Protein AF-A0A5C3NPD5-F1 (afdb_monomer_lite)

Structure (mmCIF, N/CA/C/O backbone):
data_AF-A0A5C3NPD5-F1
#
_entry.id   AF-A0A5C3NPD5-F1
#
loop_
_atom_site.group_PDB
_atom_site.id
_atom_site.type_symbol
_atom_site.label_atom_id
_atom_site.label_alt_id
_atom_site.label_comp_id
_atom_site.label_asym_id
_atom_site.label_entity_id
_atom_site.label_seq_id
_atom_site.pdbx_PDB_ins_code
_atom_site.Cartn_x
_atom_site.Cartn_y
_atom_site.Cartn_z
_atom_site.occupancy
_atom_site.B_iso_or_equiv
_atom_site.auth_seq_id
_atom_site.auth_comp_id
_atom_site.auth_asym_id
_atom_site.auth_atom_id
_atom_site.pdbx_PDB_model_num
ATOM 1 N N . MET A 1 1 ? -6.050 31.267 4.740 1.00 34.41 1 MET A N 1
ATOM 2 C CA . MET A 1 1 ? -6.348 30.287 3.675 1.00 34.41 1 MET A CA 1
ATOM 3 C C . MET A 1 1 ? -5.887 28.917 4.160 1.00 34.41 1 MET A C 1
ATOM 5 O O . MET A 1 1 ? -4.688 28.713 4.229 1.00 34.41 1 MET A O 1
ATOM 9 N N . ALA A 1 2 ? -6.798 28.040 4.598 1.00 34.88 2 ALA A N 1
ATOM 10 C CA . ALA A 1 2 ? -6.466 26.728 5.191 1.00 34.88 2 ALA A CA 1
ATOM 11 C C . ALA A 1 2 ? -7.322 25.565 4.629 1.00 34.88 2 ALA A C 1
ATOM 13 O O . ALA A 1 2 ? -7.310 24.467 5.173 1.00 34.88 2 ALA A O 1
ATOM 14 N N . ASN A 1 3 ? -8.055 25.793 3.531 1.00 35.91 3 ASN A N 1
ATOM 15 C CA . ASN A 1 3 ? -9.106 24.882 3.050 1.00 35.91 3 ASN A CA 1
ATOM 16 C C . ASN A 1 3 ? -8.703 23.951 1.888 1.00 35.91 3 ASN A C 1
ATOM 18 O O . ASN A 1 3 ? -9.557 23.212 1.414 1.00 35.91 3 ASN A O 1
ATOM 22 N N . SER A 1 4 ? -7.452 23.944 1.410 1.00 50.97 4 SER A N 1
ATOM 23 C CA . SER A 1 4 ? -7.061 23.078 0.277 1.00 50.97 4 SER A CA 1
ATOM 24 C C . SER A 1 4 ? -6.584 21.680 0.692 1.00 50.97 4 SER A C 1
ATOM 26 O O . SER A 1 4 ? -6.880 20.706 0.009 1.00 50.97 4 SER A O 1
ATOM 28 N N . ALA A 1 5 ? -5.890 21.550 1.827 1.00 47.16 5 ALA A N 1
ATOM 29 C CA . ALA A 1 5 ? -5.300 20.274 2.249 1.00 47.16 5 ALA A CA 1
ATOM 30 C C . ALA A 1 5 ? -6.330 19.273 2.803 1.00 47.16 5 ALA A C 1
ATOM 32 O O . ALA A 1 5 ? -6.174 18.068 2.626 1.00 47.16 5 ALA A O 1
ATOM 33 N N . VAL A 1 6 ? -7.400 19.764 3.442 1.00 49.94 6 VAL A N 1
ATOM 34 C CA . VAL A 1 6 ? -8.473 18.910 3.983 1.00 49.94 6 VAL A CA 1
ATOM 35 C C . VAL A 1 6 ? -9.233 18.218 2.848 1.00 49.94 6 VAL A C 1
ATOM 37 O O . VAL A 1 6 ? -9.439 17.012 2.907 1.00 49.94 6 VAL A O 1
ATOM 40 N N . GLY A 1 7 ? -9.551 18.949 1.772 1.00 58.53 7 GLY A N 1
ATOM 41 C CA . GLY A 1 7 ? -10.244 18.384 0.610 1.00 58.53 7 GLY A CA 1
ATOM 42 C C . GLY A 1 7 ? -9.417 17.338 -0.142 1.00 58.53 7 GLY A C 1
ATOM 43 O O . GLY A 1 7 ? -9.948 16.301 -0.516 1.00 58.53 7 GLY A O 1
ATOM 44 N N . LEU A 1 8 ? -8.111 17.569 -0.317 1.00 59.88 8 LEU A N 1
ATOM 45 C CA . LEU A 1 8 ? -7.217 16.609 -0.980 1.00 59.88 8 LEU A CA 1
ATOM 46 C C . LEU A 1 8 ? -6.995 15.338 -0.150 1.00 59.88 8 LEU A C 1
ATOM 48 O O . LEU A 1 8 ? -6.924 14.251 -0.716 1.00 59.88 8 LEU A O 1
ATOM 52 N N . ARG A 1 9 ? -6.926 15.457 1.182 1.00 62.97 9 ARG A N 1
ATOM 53 C CA . ARG A 1 9 ? -6.838 14.306 2.090 1.00 62.97 9 ARG A CA 1
ATOM 54 C C . ARG A 1 9 ? -8.077 13.422 1.985 1.00 62.97 9 ARG A C 1
ATOM 56 O O . ARG A 1 9 ? -7.945 12.214 1.822 1.00 62.97 9 ARG A O 1
ATOM 63 N N . ASP A 1 10 ? -9.258 14.022 2.103 1.00 64.88 10 ASP A N 1
ATOM 64 C CA . ASP A 1 10 ? -10.514 13.271 2.103 1.00 64.88 10 ASP A CA 1
ATOM 65 C C . ASP A 1 10 ? -10.747 12.624 0.727 1.00 64.88 10 ASP A C 1
ATOM 67 O O . ASP A 1 10 ? -11.123 11.457 0.658 1.00 64.88 10 ASP A O 1
ATOM 71 N N . LEU A 1 11 ? -10.386 13.323 -0.359 1.00 68.19 11 LEU A N 1
ATOM 72 C CA . LEU A 1 11 ? -10.385 12.774 -1.716 1.00 68.19 11 LEU A CA 1
ATOM 73 C C . LEU A 1 11 ? -9.409 11.597 -1.870 1.00 68.19 11 LEU A C 1
ATOM 75 O O . LEU A 1 11 ? -9.762 10.601 -2.491 1.00 68.19 11 LEU A O 1
ATOM 79 N N . PHE A 1 12 ? -8.192 11.689 -1.322 1.00 67.44 12 PHE A N 1
ATOM 80 C CA . PHE A 1 12 ? -7.220 10.593 -1.375 1.00 67.44 12 PHE A CA 1
ATOM 81 C C . PHE A 1 12 ? -7.757 9.346 -0.668 1.00 67.44 12 PHE A C 1
ATOM 83 O O . PHE A 1 12 ? -7.727 8.261 -1.238 1.00 67.44 12 PHE A O 1
ATOM 90 N N . ILE A 1 13 ? -8.308 9.500 0.538 1.00 66.38 13 ILE A N 1
ATOM 91 C CA . ILE A 1 13 ? -8.888 8.375 1.279 1.00 66.38 13 ILE A CA 1
ATOM 92 C C . ILE A 1 13 ? -10.069 7.778 0.499 1.00 66.38 13 ILE A C 1
ATOM 94 O O . ILE A 1 13 ? -10.096 6.575 0.278 1.00 66.38 13 ILE A O 1
ATOM 98 N N . GLU A 1 14 ? -11.001 8.600 0.010 1.00 68.31 14 GLU A N 1
ATOM 99 C CA . GLU A 1 14 ? -12.184 8.118 -0.719 1.00 68.31 14 GLU A CA 1
ATOM 100 C C . GLU A 1 14 ? -11.834 7.439 -2.053 1.00 68.31 14 GLU A C 1
ATOM 102 O O . GLU A 1 14 ? -12.428 6.422 -2.415 1.00 68.31 14 GLU A O 1
ATOM 107 N N . LYS A 1 15 ? -10.902 8.016 -2.822 1.00 68.25 15 LYS A N 1
ATOM 108 C CA . LYS A 1 15 ? -10.601 7.565 -4.188 1.00 68.25 15 LYS A CA 1
ATOM 109 C C . LYS A 1 15 ? -9.529 6.484 -4.250 1.00 68.25 15 LYS A C 1
ATOM 111 O O . LYS A 1 15 ? -9.594 5.660 -5.156 1.00 68.25 15 LYS A O 1
ATOM 116 N N . VAL A 1 16 ? -8.553 6.506 -3.343 1.00 68.12 16 VAL A N 1
ATOM 117 C CA . VAL A 1 16 ? -7.384 5.611 -3.384 1.00 68.12 16 VAL A CA 1
ATOM 118 C C . VAL A 1 16 ? -7.525 4.478 -2.373 1.00 68.12 16 VAL A C 1
ATOM 120 O O . VAL A 1 16 ? -7.321 3.321 -2.723 1.00 68.12 16 VAL A O 1
ATOM 123 N N . LEU A 1 17 ? -7.937 4.779 -1.140 1.00 71.31 17 LEU A N 1
ATOM 124 C CA . LEU A 1 17 ? -8.137 3.779 -0.086 1.00 71.31 17 LEU A CA 1
ATOM 125 C C . LEU A 1 17 ? -9.599 3.331 -0.053 1.00 71.31 17 LEU A C 1
ATOM 127 O O . LEU A 1 17 ? -10.290 3.488 0.953 1.00 71.31 17 LEU A O 1
ATOM 131 N N . LYS A 1 18 ? -10.089 2.808 -1.182 1.00 66.81 18 LYS A N 1
ATOM 132 C CA . LYS A 1 18 ? -11.490 2.405 -1.320 1.00 66.81 18 LYS A CA 1
ATOM 133 C C . LYS A 1 18 ? -11.800 1.275 -0.334 1.00 66.81 18 LYS A C 1
ATOM 135 O O . LYS A 1 18 ? -11.412 0.130 -0.545 1.00 66.81 18 LYS A O 1
ATOM 140 N N . ILE A 1 19 ? -12.479 1.623 0.754 1.00 69.69 19 ILE A N 1
ATOM 141 C CA . ILE A 1 19 ? -12.867 0.680 1.802 1.00 69.69 19 ILE A CA 1
ATOM 142 C C . ILE A 1 19 ? -13.916 -0.277 1.208 1.00 69.69 19 ILE A C 1
ATOM 144 O O . ILE A 1 19 ? -14.903 0.209 0.645 1.00 69.69 19 ILE A O 1
ATOM 148 N N . PRO A 1 20 ? -13.722 -1.605 1.299 1.00 74.44 20 PRO A N 1
ATOM 149 C CA . PRO A 1 20 ? -14.744 -2.571 0.911 1.00 74.44 20 PRO A CA 1
ATOM 150 C C . PRO A 1 20 ? -16.065 -2.346 1.666 1.00 74.44 20 PRO A C 1
ATOM 152 O O . PRO A 1 20 ? -16.062 -1.968 2.837 1.00 74.44 20 PRO A O 1
ATOM 155 N N . GLU A 1 21 ? -17.203 -2.565 1.001 1.00 78.62 21 GLU A N 1
ATOM 156 C CA . GLU A 1 21 ? -18.536 -2.318 1.585 1.00 78.62 21 GLU A CA 1
ATOM 157 C C . GLU A 1 21 ? -18.856 -3.235 2.777 1.00 78.62 21 GLU A C 1
ATOM 159 O O . GLU A 1 21 ? -19.702 -2.903 3.605 1.00 78.62 21 GLU A O 1
ATOM 164 N N . ASP A 1 22 ? -18.179 -4.377 2.874 1.00 78.25 22 ASP A N 1
ATOM 165 C CA . ASP A 1 22 ? -18.310 -5.368 3.940 1.00 78.25 22 ASP A CA 1
ATOM 166 C C . ASP A 1 22 ? -17.454 -5.055 5.180 1.00 78.25 22 ASP A C 1
ATOM 168 O O . ASP A 1 22 ? -17.524 -5.778 6.179 1.00 78.25 22 ASP A O 1
ATOM 172 N N . VAL A 1 23 ? -16.682 -3.961 5.169 1.00 78.38 23 VAL A N 1
ATOM 173 C CA . VAL A 1 23 ? -16.011 -3.474 6.378 1.00 78.38 23 VAL A CA 1
ATOM 174 C C . VAL A 1 23 ? -17.047 -2.940 7.364 1.00 78.38 23 VAL A C 1
ATOM 176 O O . VAL A 1 23 ? -17.760 -1.972 7.104 1.00 78.38 23 VAL A O 1
ATOM 179 N N . ASP A 1 24 ? -17.070 -3.535 8.555 1.00 82.75 24 ASP A N 1
ATOM 180 C CA . ASP A 1 24 ? -17.865 -3.063 9.685 1.00 82.75 24 ASP A CA 1
ATOM 181 C C . ASP A 1 24 ? -17.331 -1.711 10.194 1.00 82.75 24 ASP A C 1
ATOM 183 O O . ASP A 1 24 ? -16.412 -1.646 11.014 1.00 82.75 24 ASP A O 1
ATOM 187 N N . LEU A 1 25 ? -17.910 -0.616 9.696 1.00 81.62 25 LEU A N 1
ATOM 188 C CA . LEU A 1 25 ? -17.546 0.747 10.089 1.00 81.62 25 LEU A CA 1
ATOM 189 C C . LEU A 1 25 ? -18.001 1.119 11.509 1.00 81.62 25 LEU A C 1
ATOM 191 O O . LEU A 1 25 ? -17.520 2.117 12.047 1.00 81.62 25 LEU A O 1
ATOM 195 N N . GLU A 1 26 ? -18.893 0.347 12.140 1.00 83.38 26 GLU A N 1
ATOM 196 C CA . GLU A 1 26 ? -19.193 0.532 13.565 1.00 83.38 26 GLU A CA 1
ATOM 197 C C . GLU A 1 26 ? -18.025 0.028 14.415 1.00 83.38 26 GLU A C 1
ATOM 199 O O . GLU A 1 26 ? -17.611 0.685 15.376 1.00 83.38 26 GLU A O 1
ATOM 204 N N . ARG A 1 27 ? -17.441 -1.107 14.019 1.00 85.31 27 ARG A N 1
ATOM 205 C CA . ARG A 1 27 ? -16.234 -1.665 14.636 1.00 85.31 27 ARG A CA 1
ATOM 206 C C . ARG A 1 27 ? -14.961 -0.914 14.245 1.00 85.31 27 ARG A C 1
ATOM 208 O O . ARG A 1 27 ? -14.052 -0.796 15.069 1.00 85.31 27 ARG A O 1
ATOM 215 N N . TYR A 1 28 ? -14.891 -0.403 13.019 1.00 83.56 28 TYR A N 1
ATOM 216 C CA . TYR A 1 28 ? -13.744 0.312 12.461 1.00 83.56 28 TYR A CA 1
ATOM 217 C C . TYR A 1 28 ? -14.166 1.698 11.951 1.00 83.56 28 TYR A C 1
ATOM 219 O O . TYR A 1 28 ? -14.304 1.907 10.745 1.00 83.56 28 TYR A O 1
ATOM 227 N N . PRO A 1 29 ? -14.381 2.669 12.853 1.00 81.94 29 PRO A N 1
ATOM 228 C CA . PRO A 1 29 ? -14.860 3.981 12.455 1.00 81.94 29 PRO A CA 1
ATOM 229 C C . PRO A 1 29 ? -13.806 4.746 11.639 1.00 81.94 29 PRO A C 1
ATOM 231 O O . PRO A 1 29 ? -12.610 4.660 11.943 1.00 81.94 29 PRO A O 1
ATOM 234 N N . PRO A 1 30 ? -14.228 5.567 10.659 1.00 81.06 30 PRO A N 1
ATOM 235 C CA . PRO A 1 30 ? -13.330 6.456 9.934 1.00 81.06 30 PRO A CA 1
ATOM 236 C C . PRO A 1 30 ? -12.522 7.363 10.874 1.00 81.06 30 PRO A C 1
ATOM 238 O O . PRO A 1 30 ? -13.056 7.871 11.872 1.00 81.06 30 PRO A O 1
ATOM 241 N N . PRO A 1 31 ? -11.240 7.618 10.571 1.00 81.25 31 PRO A N 1
ATOM 242 C CA . PRO A 1 31 ? -10.366 8.321 11.489 1.00 81.25 31 PRO A CA 1
ATOM 243 C C . PRO A 1 31 ? -10.695 9.815 11.557 1.00 81.25 31 PRO A C 1
ATOM 245 O O . PRO A 1 31 ? -10.921 10.488 10.551 1.00 81.25 31 PRO A O 1
ATOM 248 N N . ARG A 1 32 ? -10.635 10.383 12.767 1.00 81.06 32 ARG A N 1
ATOM 249 C CA . ARG A 1 32 ? -10.690 11.838 12.978 1.00 81.06 32 ARG A CA 1
ATOM 250 C C . ARG A 1 32 ? -9.280 12.409 13.049 1.00 81.06 32 ARG A C 1
ATOM 252 O O . ARG A 1 32 ? -8.661 12.471 14.109 1.00 81.06 32 ARG A O 1
ATOM 259 N N . ILE A 1 33 ? -8.770 12.839 11.904 1.00 76.06 33 ILE A N 1
ATOM 260 C CA . ILE A 1 33 ? -7.385 13.295 11.762 1.00 76.06 33 ILE A CA 1
ATOM 261 C C . ILE A 1 33 ? -7.290 14.793 12.080 1.00 76.06 33 ILE A C 1
ATOM 263 O O . ILE A 1 33 ? -7.663 15.639 11.266 1.00 76.06 33 ILE A O 1
ATOM 267 N N . ALA A 1 34 ? -6.773 15.118 13.268 1.00 80.38 34 ALA A N 1
ATOM 268 C CA . ALA A 1 34 ? -6.600 16.500 13.733 1.00 80.38 34 ALA A CA 1
ATOM 269 C C . ALA A 1 34 ? -5.276 17.152 13.287 1.00 80.38 34 ALA A C 1
ATOM 271 O O . ALA A 1 34 ? -5.164 18.375 13.263 1.00 80.38 34 ALA A O 1
ATOM 272 N N . LYS A 1 35 ? -4.259 16.347 12.958 1.00 82.94 35 LYS A N 1
ATOM 273 C CA . LYS A 1 35 ? -2.930 16.797 12.513 1.00 82.94 35 LYS A CA 1
ATOM 274 C C . LYS A 1 35 ? -2.585 16.112 11.201 1.00 82.94 35 LYS A C 1
ATOM 276 O O . LYS A 1 35 ? -2.953 14.956 11.031 1.00 82.94 35 LYS A O 1
ATOM 281 N N . ASN A 1 36 ? -1.871 16.802 10.311 1.00 84.00 36 ASN A N 1
ATOM 282 C CA . ASN A 1 36 ? -1.408 16.213 9.055 1.00 84.00 36 ASN A CA 1
ATOM 283 C C . ASN A 1 36 ? -0.559 14.956 9.355 1.00 84.00 36 ASN A C 1
ATOM 285 O O . ASN A 1 36 ? 0.488 15.092 9.992 1.00 84.00 36 ASN A O 1
ATOM 289 N N . PRO A 1 37 ? -0.990 13.750 8.946 1.00 85.69 37 PRO A N 1
ATOM 290 C CA . PRO A 1 37 ? -0.260 12.526 9.246 1.00 85.69 37 PRO A CA 1
ATOM 291 C C . PRO A 1 37 ? 0.951 12.342 8.318 1.00 85.69 37 PRO A C 1
ATOM 293 O O . PRO A 1 37 ? 1.859 11.589 8.645 1.00 85.69 37 PRO A O 1
ATOM 296 N N . PHE A 1 38 ? 1.010 13.088 7.210 1.00 88.38 38 PHE A N 1
ATOM 297 C CA . PHE A 1 38 ? 2.029 12.973 6.167 1.00 88.38 38 PHE A CA 1
ATOM 298 C C . PHE A 1 38 ? 3.173 13.991 6.301 1.00 88.38 38 PHE A C 1
ATOM 300 O O . PHE A 1 38 ? 3.904 14.217 5.344 1.00 88.38 38 PHE A O 1
ATOM 307 N N . LEU A 1 39 ? 3.361 14.619 7.470 1.00 87.44 39 LEU A N 1
ATOM 308 C CA . LEU A 1 39 ? 4.390 15.660 7.666 1.00 87.44 39 LEU A CA 1
ATOM 309 C C . LEU A 1 39 ? 5.801 15.204 7.263 1.00 87.44 39 LEU A C 1
ATOM 311 O O . LEU A 1 39 ? 6.574 15.985 6.718 1.00 87.44 39 LEU A O 1
ATOM 315 N N . LYS A 1 40 ? 6.147 13.936 7.503 1.00 86.06 40 LYS A N 1
ATOM 316 C CA . LYS A 1 40 ? 7.464 13.396 7.134 1.00 86.06 40 LYS A CA 1
ATOM 317 C C . LYS A 1 40 ? 7.627 13.177 5.628 1.00 86.06 40 LYS A C 1
ATOM 319 O O . LYS A 1 40 ? 8.753 13.128 5.151 1.00 86.06 40 LYS A O 1
ATOM 324 N N . LEU A 1 41 ? 6.525 13.109 4.883 1.00 87.69 41 LEU A N 1
ATOM 325 C CA . LEU A 1 41 ? 6.520 12.967 3.428 1.00 87.69 41 LEU A CA 1
ATOM 326 C C . LEU A 1 41 ? 6.495 14.311 2.695 1.00 87.69 41 LEU A C 1
ATOM 328 O O . LEU A 1 41 ? 6.595 14.329 1.473 1.00 87.69 41 LEU A O 1
ATOM 332 N N . GLU A 1 42 ? 6.436 15.450 3.398 1.00 86.38 42 GLU A N 1
ATOM 333 C CA . GLU A 1 42 ? 6.534 16.773 2.755 1.00 86.38 42 GLU A CA 1
ATOM 334 C C . GLU A 1 42 ? 7.841 16.945 1.962 1.00 86.38 42 GLU A C 1
ATOM 336 O O . GLU A 1 42 ? 7.891 17.715 1.005 1.00 86.38 42 GLU A O 1
ATOM 341 N N . LYS A 1 43 ? 8.888 16.196 2.333 1.00 83.19 43 LYS A N 1
ATOM 342 C CA . LYS A 1 43 ? 10.173 16.128 1.625 1.00 83.19 43 LYS A CA 1
ATOM 343 C C . LYS A 1 43 ? 10.421 14.761 0.984 1.00 83.19 43 LYS A C 1
ATOM 345 O O . LYS A 1 43 ? 11.564 14.336 0.878 1.00 83.19 43 LYS A O 1
ATOM 350 N N . ALA A 1 44 ? 9.370 14.071 0.536 1.00 83.88 44 ALA A N 1
ATOM 351 C CA . ALA A 1 44 ? 9.496 12.750 -0.090 1.00 83.88 44 ALA A CA 1
ATOM 352 C C . ALA A 1 44 ? 10.459 12.726 -1.293 1.00 83.88 44 ALA A C 1
ATOM 354 O O . ALA A 1 44 ? 11.040 11.689 -1.582 1.00 83.88 44 ALA A O 1
ATOM 355 N N . GLY A 1 45 ? 10.706 13.866 -1.952 1.00 82.19 45 GLY A N 1
ATOM 356 C CA . GLY A 1 45 ? 11.730 13.974 -2.999 1.00 82.19 45 GLY A CA 1
ATOM 357 C C . GLY A 1 45 ? 13.156 13.628 -2.540 1.00 82.19 45 GLY A C 1
ATOM 358 O O . GLY A 1 45 ? 13.972 13.232 -3.372 1.00 82.19 45 GLY A O 1
ATOM 359 N N . ASP A 1 46 ? 13.436 13.726 -1.238 1.00 86.25 46 ASP A N 1
ATOM 360 C CA . ASP A 1 46 ? 14.732 13.404 -0.635 1.00 86.25 46 ASP A CA 1
ATOM 361 C C . ASP A 1 46 ? 14.786 11.962 -0.069 1.00 86.25 46 ASP A C 1
ATOM 363 O O . ASP A 1 46 ? 15.874 11.459 0.204 1.00 86.25 46 ASP A O 1
ATOM 367 N N . LEU A 1 47 ? 13.639 11.278 0.075 1.00 87.44 47 LEU A N 1
ATOM 368 C CA . LEU A 1 47 ? 13.481 9.966 0.735 1.00 87.44 47 LEU A CA 1
ATOM 369 C C . LEU A 1 47 ? 13.448 8.812 -0.261 1.00 87.44 47 LEU A C 1
ATOM 371 O O . LEU A 1 47 ? 12.836 8.940 -1.314 1.00 87.44 47 LEU A O 1
ATOM 375 N N . SER A 1 48 ? 14.128 7.690 0.004 1.00 88.06 48 SER A N 1
ATOM 376 C CA . SER A 1 48 ? 14.140 6.480 -0.857 1.00 88.06 48 SER A CA 1
ATOM 377 C C . SER A 1 48 ? 12.746 5.887 -1.026 1.00 88.06 48 SER A C 1
ATOM 379 O O . SER A 1 48 ? 11.864 6.166 -0.225 1.00 88.06 48 SER A O 1
ATOM 381 N N . GLU A 1 49 ? 12.526 5.095 -2.080 1.00 86.69 49 GLU A N 1
ATOM 382 C CA . GLU A 1 49 ? 11.237 4.406 -2.271 1.00 86.69 49 GLU A CA 1
ATOM 3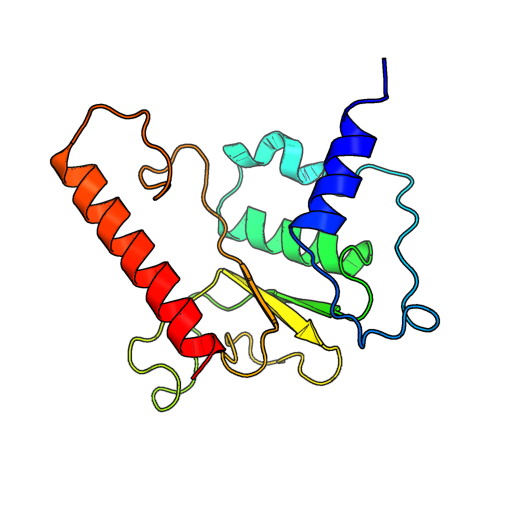83 C C . GLU A 1 49 ? 10.912 3.528 -1.049 1.00 86.69 49 GLU A C 1
ATOM 385 O O . GLU A 1 49 ? 9.790 3.580 -0.553 1.00 86.69 49 GLU A O 1
ATOM 390 N N . GLY A 1 50 ? 11.924 2.876 -0.459 1.00 90.25 50 GLY A N 1
ATOM 391 C CA . GLY A 1 50 ? 11.812 2.176 0.826 1.00 90.25 50 GLY A CA 1
ATOM 392 C C . GL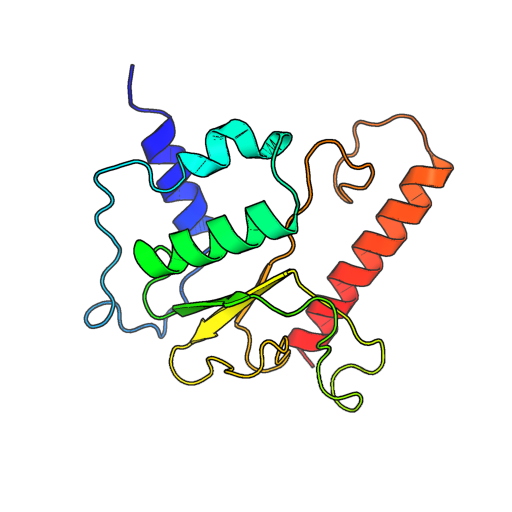Y A 1 50 ? 11.455 3.085 2.010 1.00 90.25 50 GLY A C 1
ATOM 393 O O . GLY A 1 50 ? 10.538 2.785 2.764 1.00 90.25 50 GLY A O 1
ATOM 394 N N . GLU A 1 51 ? 12.108 4.241 2.171 1.00 92.00 51 GLU A N 1
ATOM 395 C CA . GLU A 1 51 ? 11.742 5.190 3.241 1.00 92.00 51 GLU A CA 1
ATOM 396 C C . GLU A 1 51 ? 10.318 5.741 3.063 1.00 92.00 51 GLU A C 1
ATOM 398 O O . GLU A 1 51 ? 9.605 5.960 4.045 1.00 92.00 51 GLU A O 1
ATOM 403 N N . ILE A 1 52 ? 9.886 5.963 1.817 1.00 91.56 52 ILE A N 1
ATOM 404 C CA . ILE A 1 52 ? 8.522 6.393 1.497 1.00 91.56 52 ILE A CA 1
ATOM 405 C C . ILE A 1 52 ? 7.530 5.277 1.838 1.00 91.56 52 ILE A C 1
ATOM 407 O O . ILE A 1 52 ? 6.515 5.560 2.480 1.00 91.56 52 ILE A O 1
ATOM 411 N N . SER A 1 53 ? 7.809 4.032 1.445 1.00 92.94 53 SER A N 1
ATOM 412 C CA . SER A 1 53 ? 6.917 2.895 1.678 1.00 92.94 53 SER A CA 1
ATOM 413 C C . SER A 1 53 ? 6.763 2.584 3.166 1.00 92.94 53 SER A C 1
ATOM 415 O O . SER A 1 53 ? 5.639 2.397 3.644 1.00 92.94 53 SER A O 1
ATOM 417 N N . GLU A 1 54 ? 7.858 2.624 3.931 1.00 94.81 54 GLU A N 1
ATOM 418 C CA . GLU A 1 54 ? 7.861 2.475 5.390 1.00 94.81 54 GLU A CA 1
ATOM 419 C C . GLU A 1 54 ? 7.018 3.556 6.073 1.00 94.81 54 GLU A C 1
ATOM 421 O O . GLU A 1 54 ? 6.176 3.276 6.935 1.00 94.81 54 GLU A O 1
ATOM 426 N N . GLU A 1 55 ? 7.230 4.812 5.681 1.00 94.62 55 GLU A N 1
ATOM 427 C CA . GLU A 1 55 ? 6.524 5.960 6.230 1.00 94.62 55 GLU A CA 1
ATOM 428 C C . GLU A 1 55 ? 5.025 5.903 5.914 1.00 94.62 55 GLU A C 1
ATOM 430 O O . GLU A 1 55 ? 4.208 6.057 6.826 1.00 94.62 55 GLU A O 1
ATOM 435 N N . MET A 1 56 ? 4.660 5.628 4.660 1.00 92.44 56 MET A N 1
ATOM 436 C CA . MET A 1 56 ? 3.270 5.500 4.222 1.00 92.44 56 MET A CA 1
ATOM 437 C C . MET A 1 56 ? 2.558 4.340 4.914 1.00 92.44 56 MET A C 1
ATOM 439 O O . MET A 1 56 ? 1.478 4.543 5.470 1.00 92.44 56 MET A O 1
ATOM 443 N N . THR A 1 57 ? 3.181 3.160 4.976 1.00 94.56 57 THR A N 1
ATOM 444 C CA . THR A 1 57 ? 2.624 1.988 5.673 1.00 94.56 57 THR A CA 1
ATOM 445 C C . THR A 1 57 ? 2.361 2.308 7.142 1.00 94.56 57 THR A C 1
ATOM 447 O O . THR A 1 57 ? 1.274 2.056 7.672 1.00 94.56 57 THR A O 1
ATOM 450 N N . ARG A 1 58 ? 3.333 2.941 7.811 1.00 95.19 58 ARG A N 1
ATOM 451 C CA . ARG A 1 58 ? 3.175 3.347 9.207 1.00 95.19 58 ARG A CA 1
ATOM 452 C C . ARG A 1 58 ? 2.050 4.362 9.376 1.00 95.19 58 ARG A C 1
ATOM 454 O O . ARG A 1 58 ? 1.291 4.253 10.333 1.00 95.19 58 ARG A O 1
ATOM 461 N N . VAL A 1 59 ? 1.949 5.351 8.492 1.00 92.62 59 VAL A N 1
ATOM 462 C CA . VAL A 1 59 ? 0.908 6.383 8.550 1.00 92.62 59 VAL A CA 1
ATOM 463 C C . VAL A 1 59 ? -0.483 5.783 8.343 1.00 92.62 59 VAL A C 1
ATOM 465 O O . VAL A 1 59 ? -1.377 6.098 9.130 1.00 92.62 59 VAL A O 1
ATOM 468 N N . ILE A 1 60 ? -0.657 4.886 7.366 1.00 91.94 60 ILE A N 1
ATOM 469 C CA . ILE A 1 60 ? -1.931 4.194 7.126 1.00 91.94 60 ILE A CA 1
ATOM 470 C C . ILE A 1 60 ? -2.398 3.486 8.400 1.00 91.94 60 ILE A C 1
ATOM 472 O O . ILE A 1 60 ? -3.523 3.713 8.846 1.00 91.94 60 ILE A O 1
ATOM 476 N N . ASN A 1 61 ? -1.515 2.709 9.028 1.00 92.94 61 ASN A N 1
ATOM 477 C CA . ASN A 1 61 ? -1.855 1.930 10.217 1.00 92.94 61 ASN A CA 1
ATOM 478 C C . ASN A 1 61 ? -2.030 2.801 11.471 1.00 92.94 61 ASN A C 1
ATOM 480 O O . ASN A 1 61 ? -3.022 2.676 12.183 1.00 92.94 61 ASN A O 1
ATOM 484 N N . ALA A 1 62 ? -1.095 3.714 11.750 1.00 92.06 62 ALA A N 1
ATOM 485 C CA . ALA A 1 62 ? -1.096 4.511 12.980 1.00 92.06 62 ALA A CA 1
ATOM 486 C C . ALA A 1 62 ? -2.258 5.511 13.049 1.00 92.06 62 ALA A C 1
ATOM 488 O O . ALA A 1 62 ? -2.718 5.846 14.141 1.00 92.06 62 ALA A O 1
ATOM 489 N N . TYR A 1 63 ? -2.721 5.997 11.896 1.00 89.12 63 TYR A N 1
ATOM 490 C CA . TYR A 1 63 ? -3.847 6.925 11.809 1.00 89.12 63 TYR A CA 1
ATOM 491 C C . TYR A 1 63 ? -5.149 6.251 11.380 1.00 89.12 63 TYR A C 1
ATOM 493 O O . TYR A 1 63 ? -6.153 6.950 11.275 1.00 89.12 63 TYR A O 1
ATOM 501 N N . GLY A 1 64 ? -5.152 4.935 11.137 1.00 88.81 64 GLY A N 1
ATOM 502 C CA . GLY A 1 64 ? -6.332 4.202 10.679 1.00 88.81 64 GLY A CA 1
ATOM 503 C C . GLY A 1 64 ? -6.898 4.749 9.369 1.00 88.81 64 GLY A C 1
ATOM 504 O O . GLY A 1 64 ? -8.112 4.867 9.239 1.00 88.81 64 GLY A O 1
ATOM 505 N N . LEU A 1 65 ? -6.033 5.141 8.423 1.00 88.19 65 LEU A N 1
ATOM 506 C CA . LEU A 1 65 ? -6.452 5.779 7.163 1.00 88.19 65 LEU A CA 1
ATOM 507 C C . LEU A 1 65 ? -7.265 4.849 6.261 1.00 88.19 65 LEU A C 1
ATOM 509 O O . LEU A 1 65 ? -8.042 5.332 5.444 1.00 88.19 65 LEU A O 1
ATOM 513 N N . ALA A 1 66 ? -7.096 3.539 6.439 1.00 88.56 66 ALA A N 1
ATOM 514 C CA . ALA A 1 66 ? -7.904 2.497 5.826 1.00 88.56 66 ALA A CA 1
ATOM 515 C C . ALA A 1 66 ? -8.592 1.679 6.938 1.00 88.56 66 ALA A C 1
ATOM 517 O O . ALA A 1 66 ? -8.062 0.651 7.364 1.00 88.56 66 ALA A O 1
ATOM 518 N N . PRO A 1 67 ? -9.729 2.153 7.482 1.00 87.81 67 PRO A N 1
ATOM 519 C CA . PRO A 1 67 ? -10.461 1.445 8.527 1.00 87.81 67 PRO A CA 1
ATOM 520 C C . PRO A 1 67 ? -10.744 -0.012 8.158 1.00 87.81 67 PRO A C 1
ATOM 522 O O . PRO A 1 67 ? -11.119 -0.312 7.029 1.00 87.81 67 PRO A O 1
ATOM 525 N N . GLY A 1 68 ? -10.546 -0.919 9.117 1.00 87.31 68 GLY A N 1
ATOM 526 C CA . GLY A 1 68 ? -10.760 -2.358 8.927 1.00 87.31 68 GLY A CA 1
ATOM 527 C C . GLY A 1 68 ? -9.665 -3.071 8.133 1.00 87.31 68 GLY A C 1
ATOM 528 O O . GLY A 1 68 ? -9.675 -4.300 8.075 1.00 87.31 68 GLY A O 1
ATOM 529 N N . LEU A 1 69 ? -8.694 -2.335 7.587 1.00 91.75 69 LEU A N 1
ATOM 530 C CA . LEU A 1 69 ? -7.577 -2.877 6.820 1.00 91.75 69 LEU A CA 1
ATOM 531 C C . LEU A 1 69 ? -6.245 -2.661 7.548 1.00 91.75 69 LEU A C 1
ATOM 533 O O . LEU A 1 69 ? -6.136 -1.825 8.447 1.00 91.75 69 LEU A O 1
ATOM 537 N N . SER A 1 70 ? -5.233 -3.422 7.145 1.00 93.19 70 SER A N 1
ATOM 538 C CA . SER A 1 70 ? -3.845 -3.255 7.577 1.00 93.19 70 SER A CA 1
ATOM 539 C C . SER A 1 70 ? -2.941 -3.137 6.361 1.00 93.19 70 SER A C 1
ATOM 541 O O . SER A 1 70 ? -3.015 -3.965 5.454 1.00 93.19 70 SER A O 1
ATOM 543 N N . ALA A 1 71 ? -2.069 -2.132 6.367 1.00 94.56 71 ALA A N 1
ATOM 544 C CA . ALA A 1 71 ? -0.972 -2.022 5.417 1.00 94.56 71 ALA A CA 1
ATOM 545 C C . ALA A 1 71 ? 0.226 -2.849 5.897 1.00 94.56 71 ALA A C 1
ATOM 547 O O . ALA A 1 71 ? 0.619 -2.752 7.063 1.00 94.56 71 ALA A O 1
ATOM 548 N N . VAL A 1 72 ? 0.829 -3.629 5.004 1.00 95.31 72 VAL A N 1
ATOM 549 C CA . VAL A 1 72 ? 2.019 -4.440 5.292 1.00 95.31 72 VAL A CA 1
ATOM 550 C C . VAL A 1 72 ? 3.096 -4.140 4.262 1.00 95.31 72 VAL A C 1
ATOM 552 O O . VAL A 1 72 ? 2.816 -4.108 3.066 1.00 95.31 72 VAL A O 1
ATOM 555 N N . LEU A 1 73 ? 4.328 -3.939 4.734 1.00 95.62 73 LEU A N 1
ATOM 556 C CA . LEU A 1 73 ? 5.503 -3.866 3.869 1.00 95.62 73 LEU A CA 1
ATOM 557 C C . LEU A 1 73 ? 5.808 -5.245 3.300 1.00 95.62 73 LEU A C 1
ATOM 559 O O . LEU A 1 73 ? 5.920 -6.223 4.045 1.00 95.62 73 LEU A O 1
ATOM 563 N N . CYS A 1 74 ? 5.988 -5.292 1.990 1.00 92.38 74 CYS A N 1
ATOM 564 C CA . CYS A 1 74 ? 6.418 -6.486 1.293 1.00 92.38 74 CYS A CA 1
ATOM 565 C C . CYS A 1 74 ? 7.939 -6.413 1.118 1.00 92.38 74 CYS A C 1
ATOM 567 O O . CYS A 1 74 ? 8.496 -5.384 0.740 1.00 92.38 74 CYS A O 1
ATOM 569 N N . GLY A 1 75 ? 8.643 -7.478 1.488 1.00 84.44 75 GLY A N 1
ATOM 570 C CA . GLY A 1 75 ? 10.098 -7.490 1.474 1.00 84.44 75 GLY A CA 1
ATOM 571 C C . GLY A 1 75 ? 10.653 -7.549 0.051 1.00 84.44 75 GLY A C 1
ATOM 572 O O . GLY A 1 75 ? 10.222 -8.347 -0.781 1.00 84.44 75 GLY A O 1
ATOM 573 N N . GLU A 1 76 ? 11.702 -6.766 -0.203 1.00 74.62 76 GLU A N 1
ATOM 574 C CA . GLU A 1 76 ? 12.351 -6.669 -1.518 1.00 74.62 76 GLU A CA 1
ATOM 575 C C . GLU A 1 76 ? 12.873 -8.022 -2.039 1.00 74.62 76 GLU A C 1
ATOM 577 O O . GLU A 1 76 ? 13.032 -8.213 -3.239 1.00 74.62 76 GLU A O 1
ATOM 582 N N . ASN A 1 77 ? 13.127 -9.001 -1.166 1.00 79.69 77 ASN A N 1
ATOM 583 C CA . ASN A 1 77 ? 13.625 -10.333 -1.538 1.00 79.69 77 ASN A CA 1
ATOM 584 C C . ASN A 1 77 ? 12.722 -11.474 -1.062 1.00 79.69 77 ASN A C 1
ATOM 586 O O . ASN A 1 77 ? 13.182 -12.603 -0.892 1.00 79.69 77 ASN A O 1
ATOM 590 N N . THR A 1 78 ? 11.440 -11.188 -0.852 1.00 85.12 78 THR A N 1
ATOM 591 C CA . THR A 1 78 ? 10.460 -12.163 -0.364 1.00 85.12 78 THR A CA 1
ATOM 592 C C . THR A 1 78 ? 9.284 -12.258 -1.333 1.00 85.12 78 THR A C 1
ATOM 594 O O . THR A 1 78 ? 8.184 -11.837 -0.983 1.00 85.12 78 THR A O 1
ATOM 597 N N . PRO A 1 79 ? 9.496 -12.782 -2.560 1.00 86.38 79 PRO A N 1
ATOM 598 C CA . PRO A 1 79 ? 8.387 -13.043 -3.467 1.00 86.38 79 PRO A CA 1
ATOM 599 C C . PRO A 1 79 ? 7.444 -14.092 -2.866 1.00 86.38 79 PRO A C 1
ATOM 601 O O . PRO A 1 79 ? 7.804 -14.830 -1.936 1.00 86.38 79 PRO A O 1
ATOM 604 N N . ASP A 1 80 ? 6.238 -14.167 -3.417 1.00 88.38 80 ASP A N 1
ATOM 605 C CA . ASP A 1 80 ? 5.295 -15.221 -3.065 1.00 88.38 80 ASP A CA 1
ATOM 606 C C . ASP A 1 80 ? 5.788 -16.602 -3.550 1.00 88.38 80 ASP A C 1
ATOM 608 O O . ASP A 1 80 ? 6.860 -16.757 -4.147 1.00 88.38 80 ASP A O 1
ATOM 612 N N . GLN A 1 81 ? 5.029 -17.652 -3.252 1.00 86.62 81 GLN A N 1
ATOM 613 C CA . GLN A 1 81 ? 5.308 -18.998 -3.726 1.00 86.62 81 GLN A CA 1
ATOM 614 C C . GLN A 1 81 ? 5.329 -19.030 -5.258 1.00 86.62 81 GLN A C 1
ATOM 616 O O . GLN A 1 81 ? 4.420 -18.526 -5.908 1.00 86.62 81 GLN A O 1
ATOM 621 N N . LEU A 1 82 ? 6.313 -19.722 -5.843 1.00 86.19 82 LEU A N 1
ATOM 622 C CA . LEU A 1 82 ? 6.462 -19.840 -7.303 1.00 86.19 82 LEU A CA 1
ATOM 623 C C . LEU A 1 82 ? 5.246 -20.462 -8.011 1.00 86.19 82 LEU A C 1
ATOM 625 O O . LEU A 1 82 ? 5.088 -20.297 -9.217 1.00 86.19 82 LEU A O 1
ATOM 629 N N . SER A 1 83 ? 4.411 -21.213 -7.286 1.00 86.12 83 SER A N 1
ATOM 630 C CA . SER A 1 83 ? 3.150 -21.759 -7.801 1.00 86.12 83 SER A CA 1
ATOM 631 C C . SER A 1 83 ? 2.049 -20.709 -7.957 1.00 86.12 83 SER A C 1
ATOM 633 O O . SER A 1 83 ? 1.102 -20.955 -8.695 1.00 86.12 83 SER A O 1
ATOM 635 N N . VAL A 1 84 ? 2.164 -19.587 -7.246 1.00 84.19 84 VAL A N 1
ATOM 636 C CA . VAL A 1 84 ? 1.268 -18.425 -7.316 1.00 84.19 84 VAL A CA 1
ATOM 637 C C . VAL A 1 84 ? 1.864 -17.386 -8.262 1.00 84.19 84 VAL A C 1
ATOM 639 O O . VAL A 1 84 ? 1.196 -16.925 -9.177 1.00 84.19 84 VAL A O 1
ATOM 642 N N . ASP A 1 85 ? 3.148 -17.080 -8.085 1.00 84.88 85 ASP A N 1
ATOM 643 C CA . ASP A 1 85 ? 3.873 -16.054 -8.827 1.00 84.88 85 ASP A CA 1
ATOM 644 C C . ASP A 1 85 ? 5.215 -16.610 -9.317 1.00 84.88 85 ASP A C 1
ATOM 646 O O . ASP A 1 85 ? 6.241 -16.585 -8.633 1.00 84.88 85 ASP A O 1
ATOM 650 N N . ASN A 1 86 ? 5.202 -17.156 -10.530 1.00 83.12 86 ASN A N 1
ATOM 651 C CA . ASN A 1 86 ? 6.382 -17.765 -11.143 1.00 83.12 86 ASN A CA 1
ATOM 652 C C . ASN A 1 86 ? 7.410 -16.737 -11.647 1.00 83.12 86 ASN A C 1
ATOM 654 O O . ASN A 1 86 ? 8.547 -17.114 -11.938 1.00 83.12 86 ASN A O 1
ATOM 658 N N . LEU A 1 87 ? 7.019 -15.465 -11.763 1.00 83.81 87 LEU A N 1
ATOM 659 C CA . LEU A 1 87 ? 7.891 -14.364 -12.164 1.00 83.81 87 LEU A CA 1
ATOM 660 C C . LEU A 1 87 ? 8.583 -13.725 -10.955 1.00 83.81 87 LEU A C 1
ATOM 662 O O . LEU A 1 87 ? 9.582 -13.027 -11.131 1.00 83.81 87 LEU A O 1
ATOM 666 N N . GLY A 1 88 ? 8.098 -14.000 -9.741 1.00 83.25 88 GLY A N 1
ATOM 667 C CA . GLY A 1 88 ? 8.624 -13.426 -8.509 1.00 83.25 88 GLY A CA 1
ATOM 668 C C . GLY A 1 88 ? 8.422 -11.916 -8.471 1.00 83.25 88 GLY A C 1
ATOM 669 O O . GLY A 1 88 ? 9.346 -11.185 -8.100 1.00 83.25 88 GLY A O 1
ATOM 670 N N . GLN A 1 89 ? 7.242 -11.475 -8.906 1.00 83.69 89 GLN A N 1
ATOM 671 C CA . GLN A 1 89 ? 6.796 -10.098 -8.839 1.00 83.69 89 GLN A CA 1
ATOM 672 C C . GLN A 1 89 ? 6.768 -9.585 -7.400 1.00 83.69 89 GLN A C 1
ATOM 674 O O . GLN A 1 89 ? 6.619 -10.321 -6.422 1.00 83.69 89 GLN A O 1
ATOM 679 N N . LYS A 1 90 ? 6.965 -8.273 -7.274 1.00 82.75 90 LYS A N 1
ATOM 680 C CA . LYS A 1 90 ? 7.176 -7.607 -5.991 1.00 82.75 90 LYS A CA 1
ATOM 681 C C . LYS A 1 90 ? 6.437 -6.290 -5.979 1.00 82.75 90 LYS A C 1
ATOM 683 O O . LYS A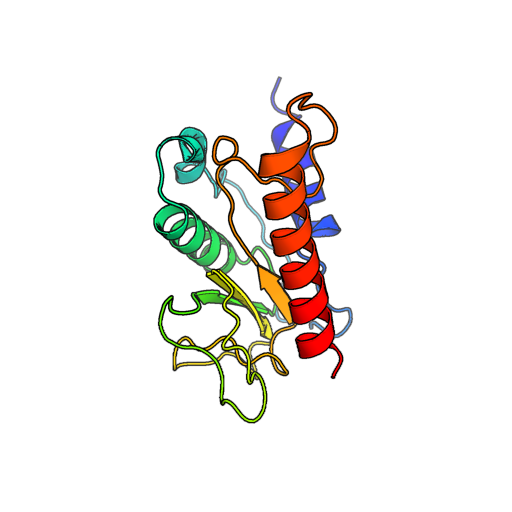 1 90 ? 6.476 -5.560 -6.958 1.00 82.75 90 LYS A O 1
ATOM 688 N N . VAL A 1 91 ? 5.815 -5.999 -4.853 1.00 88.69 91 VAL A N 1
ATOM 689 C CA . VAL A 1 91 ? 5.234 -4.693 -4.545 1.00 88.69 91 VAL A CA 1
ATOM 690 C C . VAL A 1 91 ? 5.903 -4.175 -3.287 1.00 88.69 91 VAL A C 1
ATOM 692 O O . VAL A 1 91 ? 6.425 -4.973 -2.510 1.00 88.69 91 VAL A O 1
ATOM 695 N N . ASP A 1 92 ? 5.908 -2.866 -3.072 1.00 91.44 92 ASP A N 1
ATOM 696 C CA . ASP A 1 92 ? 6.521 -2.284 -1.871 1.00 91.44 92 ASP A CA 1
ATOM 697 C C . ASP A 1 92 ? 5.667 -2.514 -0.615 1.00 91.44 92 ASP A C 1
ATOM 699 O O . ASP A 1 92 ? 6.169 -2.729 0.491 1.00 91.44 92 ASP A O 1
ATOM 703 N N . SER A 1 93 ? 4.344 -2.452 -0.767 1.00 94.19 93 SER A N 1
ATOM 704 C CA . SER A 1 93 ? 3.394 -2.719 0.313 1.00 94.19 93 SER A CA 1
ATOM 705 C C . SER A 1 93 ? 2.041 -3.162 -0.230 1.00 94.19 93 SER A C 1
ATOM 707 O O . SER A 1 93 ? 1.762 -2.998 -1.414 1.00 94.19 93 SER A O 1
ATOM 709 N N . ALA A 1 94 ? 1.180 -3.688 0.636 1.00 93.69 94 ALA A N 1
ATOM 710 C CA . ALA A 1 94 ? -0.186 -4.042 0.270 1.00 93.69 94 ALA A CA 1
ATOM 711 C C . ALA A 1 94 ? -1.168 -3.846 1.433 1.00 93.69 94 ALA A C 1
ATOM 713 O O . ALA A 1 94 ? -0.768 -3.839 2.602 1.00 93.69 94 ALA A O 1
ATOM 714 N N . LEU A 1 95 ? -2.453 -3.675 1.109 1.00 92.75 95 LEU A N 1
ATOM 715 C CA . LEU A 1 95 ? -3.554 -3.651 2.075 1.00 92.75 95 LEU A CA 1
ATOM 716 C C . LEU A 1 95 ? -4.241 -5.009 2.161 1.00 92.75 95 LEU A C 1
ATOM 718 O O . LEU A 1 95 ? -4.576 -5.601 1.139 1.00 92.75 95 LEU A O 1
ATOM 722 N N . TYR A 1 96 ? -4.551 -5.425 3.385 1.00 92.06 96 TYR A N 1
ATOM 723 C CA . TYR A 1 96 ? -5.239 -6.678 3.690 1.00 92.06 96 TYR A CA 1
ATOM 724 C C . TYR A 1 96 ? -6.396 -6.424 4.645 1.00 92.06 96 TYR A C 1
ATOM 726 O O . TYR A 1 96 ? -6.360 -5.482 5.444 1.00 92.06 96 TYR A O 1
ATOM 734 N N . THR A 1 97 ? -7.393 -7.306 4.631 1.00 90.31 97 THR A N 1
ATOM 735 C CA . THR A 1 97 ? -8.324 -7.395 5.762 1.00 90.31 97 THR A CA 1
ATOM 736 C C . THR A 1 97 ? -7.574 -7.871 7.007 1.00 90.31 97 THR A C 1
ATOM 738 O O . THR A 1 97 ? -6.590 -8.603 6.907 1.00 90.31 97 THR A O 1
ATOM 741 N N . GLN A 1 98 ? -8.056 -7.520 8.203 1.00 87.88 98 GLN A N 1
ATOM 742 C CA . GLN A 1 98 ? -7.428 -7.965 9.460 1.00 87.88 98 GLN A CA 1
ATOM 743 C C . GLN A 1 98 ? -7.302 -9.496 9.586 1.00 87.88 98 GLN A C 1
ATOM 745 O O . GLN A 1 98 ? -6.439 -9.980 10.313 1.00 87.88 98 GLN A O 1
ATOM 750 N N . ALA A 1 99 ? -8.161 -10.259 8.904 1.00 88.94 99 ALA A N 1
ATOM 751 C CA . ALA A 1 99 ? -8.156 -11.720 8.949 1.00 88.94 99 ALA A CA 1
ATOM 752 C C . ALA A 1 99 ? -7.051 -12.356 8.090 1.00 88.94 99 ALA A C 1
ATOM 754 O O . ALA A 1 99 ? -6.685 -13.501 8.343 1.00 88.94 99 ALA A O 1
ATOM 755 N N . LEU A 1 100 ? -6.540 -11.625 7.097 1.00 91.94 100 LEU A N 1
ATOM 756 C CA . LEU A 1 100 ? -5.618 -12.131 6.078 1.00 91.94 100 LEU A CA 1
ATOM 757 C C . LEU A 1 100 ? -4.249 -11.437 6.115 1.00 91.94 100 LEU A C 1
ATOM 759 O O . LEU A 1 100 ? -3.465 -11.571 5.186 1.00 91.94 100 LEU A O 1
ATOM 763 N N . VAL A 1 101 ? -3.950 -10.675 7.172 1.00 92.94 101 VAL A N 1
ATOM 764 C CA . VAL A 1 101 ? -2.677 -9.952 7.297 1.00 92.94 101 VAL A CA 1
ATOM 765 C C . VAL A 1 101 ? -1.514 -10.948 7.370 1.00 92.94 101 VAL A C 1
ATOM 767 O O . VAL A 1 101 ? -1.434 -11.708 8.342 1.00 92.94 101 VAL A O 1
ATOM 770 N N . PRO A 1 102 ? -0.578 -10.930 6.408 1.00 92.81 102 PRO A N 1
ATOM 771 C CA . PRO A 1 102 ? 0.557 -11.835 6.437 1.00 92.81 102 PRO A CA 1
ATOM 772 C C . PRO A 1 102 ? 1.602 -11.402 7.470 1.00 92.81 102 PRO A C 1
ATOM 774 O O . PRO A 1 102 ? 1.743 -10.224 7.803 1.00 92.81 102 PRO A O 1
ATOM 777 N N . THR A 1 103 ? 2.379 -12.369 7.965 1.00 91.81 103 THR A N 1
ATOM 778 C CA . THR A 1 103 ? 3.428 -12.142 8.979 1.00 91.81 103 THR A CA 1
ATOM 779 C C . THR A 1 103 ? 4.844 -12.428 8.478 1.00 91.81 103 THR A C 1
ATOM 781 O O . THR A 1 103 ? 5.790 -12.347 9.256 1.00 91.81 103 THR A O 1
ATOM 784 N N . ASP A 1 104 ? 5.004 -12.809 7.211 1.00 91.56 104 ASP A N 1
ATOM 785 C CA . ASP A 1 104 ? 6.280 -13.223 6.610 1.00 91.56 104 ASP A CA 1
ATOM 786 C C . ASP A 1 104 ? 6.801 -12.242 5.545 1.00 91.56 104 ASP A C 1
ATOM 788 O O . ASP A 1 104 ? 7.733 -12.569 4.810 1.00 91.56 104 ASP A O 1
ATOM 792 N N . SER A 1 105 ? 6.214 -11.040 5.481 1.00 87.50 105 SER A N 1
ATOM 793 C CA . SER A 1 105 ? 6.564 -9.965 4.540 1.00 87.50 105 SER A CA 1
ATOM 794 C C . SER A 1 105 ? 6.452 -10.346 3.061 1.00 87.50 105 SER A C 1
ATOM 796 O O . SER A 1 105 ? 6.988 -9.638 2.210 1.00 87.50 105 SER A O 1
ATOM 798 N N . LYS A 1 106 ? 5.759 -11.435 2.721 1.00 91.56 106 LYS A N 1
ATOM 799 C CA . LYS A 1 106 ? 5.464 -11.761 1.324 1.00 91.56 106 LYS A CA 1
ATOM 800 C C . LYS A 1 106 ? 4.232 -10.997 0.823 1.00 91.56 106 LYS A C 1
ATOM 802 O O . LYS A 1 106 ? 3.403 -10.607 1.645 1.00 91.56 106 LYS A O 1
ATOM 807 N N . PRO A 1 107 ? 4.080 -10.830 -0.503 1.00 89.69 107 PRO A N 1
ATOM 808 C CA . PRO A 1 107 ? 2.911 -10.181 -1.092 1.00 89.69 107 PRO A CA 1
ATOM 809 C C . PRO A 1 107 ? 1.571 -10.900 -0.910 1.00 89.69 107 PRO A C 1
ATOM 811 O O . PRO A 1 107 ? 0.556 -10.235 -1.050 1.00 89.69 107 PRO A O 1
ATOM 814 N N . HIS A 1 108 ? 1.551 -12.224 -0.673 1.00 92.19 108 HIS A N 1
ATOM 815 C CA . HIS A 1 108 ? 0.327 -13.053 -0.602 1.00 92.19 108 HIS A CA 1
ATOM 816 C C . HIS A 1 108 ? -0.742 -12.598 -1.607 1.00 92.19 108 HIS A C 1
ATOM 818 O O . HIS A 1 108 ? -1.785 -12.060 -1.235 1.00 92.19 108 HIS A O 1
ATOM 824 N N . TRP A 1 109 ? -0.445 -12.758 -2.901 1.00 90.50 109 TRP A N 1
ATOM 825 C CA . TRP A 1 109 ? -1.147 -12.066 -3.995 1.00 90.50 109 TRP A CA 1
ATOM 826 C C . TRP A 1 109 ? -2.670 -12.265 -3.999 1.00 90.50 109 TRP A C 1
ATOM 828 O O . TRP A 1 109 ? -3.397 -11.345 -4.370 1.00 90.50 109 TRP A O 1
ATOM 838 N N . ALA A 1 110 ? -3.139 -13.436 -3.565 1.00 88.81 110 ALA A N 1
ATOM 839 C CA . ALA A 1 110 ? -4.559 -13.782 -3.495 1.00 88.81 110 ALA A CA 1
ATOM 840 C C . ALA A 1 110 ? -5.288 -13.186 -2.273 1.00 88.81 110 ALA A C 1
ATOM 842 O O . ALA A 1 110 ? -6.514 -13.094 -2.271 1.00 88.81 110 ALA A O 1
ATOM 843 N N . ASP A 1 111 ? -4.546 -12.794 -1.237 1.00 90.38 111 ASP A N 1
ATOM 844 C CA . ASP A 1 111 ? -5.087 -12.313 0.037 1.00 90.38 111 ASP A CA 1
ATOM 845 C C . ASP A 1 111 ? -5.082 -10.778 0.144 1.00 90.38 111 ASP A C 1
ATOM 847 O O . ASP A 1 111 ? -5.793 -10.200 0.977 1.00 90.38 111 ASP A O 1
ATOM 851 N N . GLN A 1 112 ? -4.284 -10.095 -0.684 1.00 88.75 112 GLN A N 1
ATOM 852 C CA . GLN A 1 112 ? -4.256 -8.634 -0.730 1.00 88.75 112 GLN A CA 1
ATOM 853 C C . GLN A 1 112 ? -5.497 -8.051 -1.421 1.00 88.75 112 GLN A C 1
ATOM 855 O O . GLN A 1 112 ? -5.987 -8.544 -2.433 1.00 88.75 112 GLN A O 1
ATOM 860 N N . LEU A 1 113 ? -5.965 -6.918 -0.905 1.00 87.69 113 LEU A N 1
ATOM 861 C CA . LEU A 1 113 ? -7.017 -6.109 -1.522 1.00 87.69 113 LEU A CA 1
ATOM 862 C C . LEU A 1 113 ? -6.455 -5.056 -2.476 1.00 87.69 113 LEU A C 1
ATOM 864 O O . LEU A 1 113 ? -7.105 -4.683 -3.451 1.00 87.69 113 LEU A O 1
ATOM 868 N N . LEU A 1 114 ? -5.276 -4.523 -2.150 1.00 86.88 114 LEU A N 1
ATOM 869 C CA . LEU A 1 114 ? -4.641 -3.455 -2.910 1.00 86.88 114 LEU A CA 1
ATOM 870 C C . LEU A 1 114 ? -3.115 -3.554 -2.793 1.00 86.88 114 LEU A C 1
ATOM 872 O O . LEU A 1 114 ? -2.590 -3.216 -1.729 1.00 86.88 114 LEU A O 1
ATOM 876 N N . PRO A 1 115 ? -2.395 -3.955 -3.854 1.00 89.62 115 PRO A N 1
ATOM 877 C CA . PRO A 1 115 ? -0.958 -3.739 -3.937 1.00 89.62 115 PRO A CA 1
ATOM 878 C C . PRO A 1 115 ? -0.647 -2.256 -4.129 1.00 89.62 115 PRO A C 1
ATOM 880 O O . PRO A 1 115 ? -1.371 -1.531 -4.815 1.00 89.62 115 PRO A O 1
ATOM 883 N N . ILE A 1 116 ? 0.460 -1.811 -3.547 1.00 88.69 116 ILE A N 1
ATOM 884 C CA . ILE A 1 116 ? 0.917 -0.427 -3.589 1.00 88.69 116 ILE A CA 1
ATOM 885 C C . ILE A 1 116 ? 2.405 -0.409 -3.934 1.00 88.69 116 ILE A C 1
ATOM 887 O O . ILE A 1 116 ? 3.233 -0.970 -3.217 1.00 88.69 116 ILE A O 1
ATOM 891 N N . GLU A 1 117 ? 2.719 0.306 -5.008 1.00 87.12 117 GLU A N 1
ATOM 892 C CA . GLU A 1 117 ? 4.073 0.594 -5.470 1.00 87.12 117 GLU A CA 1
ATOM 893 C C . GLU A 1 117 ? 4.350 2.092 -5.289 1.00 87.12 117 GLU A C 1
ATOM 895 O O . GLU A 1 117 ? 3.517 2.929 -5.656 1.00 87.12 117 GLU A O 1
ATOM 900 N N . TYR A 1 118 ? 5.514 2.450 -4.754 1.00 84.81 118 TYR A N 1
ATOM 901 C CA . TYR A 1 118 ? 5.930 3.837 -4.578 1.00 84.81 118 TYR A CA 1
ATOM 902 C C . TYR A 1 118 ? 7.027 4.177 -5.571 1.00 84.81 118 TYR A C 1
ATOM 904 O O . TYR A 1 118 ? 8.107 3.598 -5.555 1.00 84.81 118 TYR A O 1
ATOM 912 N N . LYS A 1 119 ? 6.773 5.184 -6.407 1.00 75.94 119 LYS A N 1
ATOM 913 C CA . LYS A 1 119 ? 7.759 5.708 -7.353 1.00 75.94 119 LYS A CA 1
ATOM 914 C C . LYS A 1 119 ? 8.106 7.152 -7.032 1.00 75.94 119 LYS A C 1
ATOM 916 O O . LYS A 1 119 ? 7.231 7.977 -6.761 1.00 75.94 119 LYS A O 1
ATOM 921 N N . ARG A 1 120 ? 9.398 7.481 -7.072 1.00 74.06 120 ARG A N 1
ATOM 922 C CA . ARG A 1 120 ? 9.860 8.872 -6.939 1.00 74.06 120 ARG A CA 1
ATOM 923 C C . ARG A 1 120 ? 9.570 9.658 -8.227 1.00 74.06 120 ARG A C 1
ATOM 925 O O . ARG A 1 120 ? 9.949 9.246 -9.312 1.00 74.06 120 ARG A O 1
ATOM 932 N N . TYR A 1 121 ? 9.038 10.875 -8.097 1.00 58.66 121 TYR A N 1
ATOM 933 C CA . TYR A 1 121 ? 8.669 11.783 -9.208 1.00 58.66 121 TYR A CA 1
ATOM 934 C C . TYR A 1 121 ? 9.804 12.135 -10.207 1.00 58.66 121 TYR A C 1
ATOM 936 O O . TYR A 1 121 ? 9.554 12.746 -11.237 1.00 58.66 121 TYR A O 1
ATOM 944 N N . ARG A 1 122 ? 11.071 11.801 -9.921 1.00 56.75 122 ARG A N 1
ATOM 945 C CA . ARG A 1 122 ? 12.221 12.104 -10.803 1.00 56.75 122 ARG A CA 1
ATOM 946 C C . ARG A 1 122 ? 12.933 10.881 -11.369 1.00 56.75 122 ARG A C 1
ATOM 948 O O . ARG A 1 122 ? 13.866 11.046 -12.155 1.00 56.75 122 ARG A O 1
ATOM 955 N N . THR A 1 123 ? 12.551 9.673 -10.972 1.00 52.66 123 THR A N 1
ATOM 956 C CA . THR A 1 123 ? 13.023 8.473 -11.655 1.00 52.66 123 THR A CA 1
ATOM 957 C C . THR A 1 123 ? 12.146 8.287 -12.886 1.00 52.66 123 THR A C 1
ATOM 959 O O . THR A 1 123 ? 10.929 8.179 -12.794 1.00 52.66 123 THR A O 1
ATOM 962 N N . ARG A 1 124 ? 12.779 8.352 -14.062 1.00 52.50 124 ARG A N 1
ATOM 963 C CA . ARG A 1 124 ? 12.163 8.084 -15.367 1.00 52.50 124 ARG A CA 1
ATOM 964 C C . ARG A 1 124 ? 11.261 6.854 -15.272 1.00 52.50 124 ARG A C 1
ATOM 966 O O . ARG A 1 124 ? 11.706 5.830 -14.757 1.00 52.50 124 ARG A O 1
ATOM 973 N N . GLY A 1 125 ? 10.046 6.937 -15.807 1.00 53.78 125 GLY A N 1
ATOM 974 C CA . GLY A 1 125 ? 9.179 5.766 -15.927 1.00 53.78 125 GLY A CA 1
ATOM 975 C C . GLY A 1 125 ? 7.862 5.824 -15.168 1.00 53.78 125 GLY A C 1
ATOM 976 O O . GLY A 1 125 ? 7.330 4.756 -14.877 1.00 53.78 125 GLY A O 1
ATOM 977 N N . ASP A 1 126 ? 7.296 7.010 -14.912 1.00 61.31 126 ASP A N 1
ATOM 978 C CA . ASP A 1 126 ? 5.839 7.078 -14.766 1.00 61.31 126 ASP A CA 1
ATOM 979 C C . ASP A 1 126 ? 5.221 6.522 -16.070 1.00 61.31 126 ASP A C 1
ATOM 981 O O . ASP A 1 126 ? 5.444 7.080 -17.152 1.00 61.31 126 ASP A O 1
ATOM 985 N N . PRO A 1 127 ? 4.504 5.384 -16.021 1.00 60.78 127 PRO A N 1
ATOM 986 C CA . PRO A 1 127 ? 3.917 4.774 -17.208 1.00 60.78 127 PRO A CA 1
ATOM 987 C C . PRO A 1 127 ? 2.786 5.611 -17.824 1.00 60.78 127 PRO A C 1
ATOM 989 O O . PRO A 1 127 ? 2.325 5.253 -18.914 1.00 60.78 127 PRO A O 1
ATOM 992 N N . PHE A 1 128 ? 2.349 6.675 -17.145 1.00 63.44 128 PHE A N 1
ATOM 993 C CA . PHE A 1 128 ? 1.248 7.558 -17.522 1.00 63.44 128 PHE A CA 1
ATOM 994 C C . PHE A 1 128 ? 1.683 9.014 -17.770 1.00 63.44 128 PHE A C 1
ATOM 996 O O . PHE A 1 128 ? 0.830 9.848 -18.074 1.00 63.44 128 PHE A O 1
ATOM 1003 N N . ASP A 1 129 ? 2.978 9.333 -17.670 1.00 64.81 129 ASP A N 1
ATOM 1004 C CA . ASP A 1 129 ? 3.491 10.650 -18.055 1.00 64.81 129 ASP A CA 1
ATOM 1005 C C . ASP A 1 129 ? 3.683 10.731 -19.579 1.00 64.81 129 ASP A C 1
ATOM 1007 O O . ASP A 1 129 ? 4.682 10.267 -20.140 1.00 64.81 129 ASP A O 1
ATOM 1011 N N . ASP A 1 130 ? 2.692 11.327 -20.244 1.00 64.88 130 ASP A N 1
ATOM 1012 C CA . ASP A 1 130 ? 2.669 11.569 -21.691 1.00 64.88 130 ASP A CA 1
ATOM 1013 C C . ASP A 1 130 ? 3.390 12.874 -22.100 1.00 64.88 130 ASP A C 1
ATOM 1015 O O . ASP A 1 130 ? 3.319 13.283 -23.262 1.00 64.88 130 ASP A O 1
ATOM 1019 N N . THR A 1 131 ? 4.054 13.572 -21.169 1.00 60.16 131 THR A N 1
ATOM 1020 C CA . THR A 1 131 ? 4.619 14.913 -21.417 1.00 60.16 131 THR A CA 1
ATOM 1021 C C . THR A 1 131 ? 6.089 14.922 -21.857 1.00 60.16 131 THR A C 1
ATOM 1023 O O . THR A 1 131 ? 6.563 15.941 -22.365 1.00 60.16 131 THR A O 1
ATOM 1026 N N . GLU A 1 132 ? 6.800 13.796 -21.736 1.00 57.03 132 GLU A N 1
ATOM 1027 C CA . GLU A 1 132 ? 8.226 13.674 -22.079 1.00 57.03 132 GLU A CA 1
ATOM 1028 C C . GLU A 1 132 ? 8.456 13.336 -23.576 1.00 57.03 132 GLU A C 1
ATOM 1030 O O . GLU A 1 132 ? 7.934 12.334 -24.078 1.00 57.03 132 GLU A O 1
ATOM 1035 N N . PRO A 1 133 ? 9.268 14.127 -24.312 1.00 53.00 133 PRO A N 1
ATOM 1036 C CA . PRO A 1 133 ? 9.509 13.960 -25.748 1.00 53.00 133 PRO A CA 1
ATOM 1037 C C . PRO A 1 133 ? 10.585 12.920 -26.111 1.0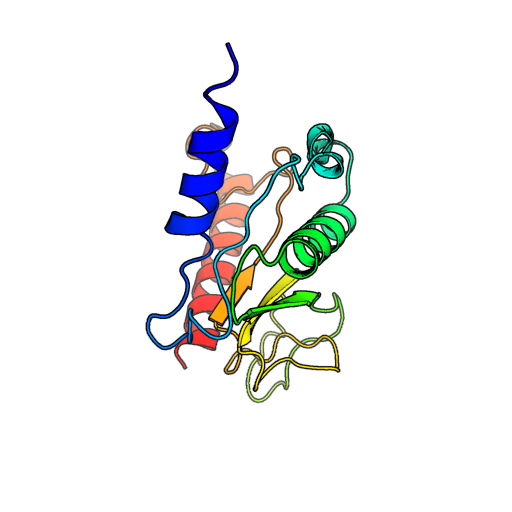0 53.00 133 PRO A C 1
ATOM 1039 O O . PRO A 1 133 ? 10.832 12.723 -27.301 1.00 53.00 133 PRO A O 1
ATOM 1042 N N . ASP A 1 134 ? 11.248 12.273 -25.143 1.00 54.03 134 ASP A N 1
ATOM 1043 C CA . ASP A 1 134 ? 12.308 11.289 -25.412 1.00 54.03 134 ASP A CA 1
ATOM 1044 C C . ASP A 1 134 ? 11.703 9.876 -25.570 1.00 54.03 134 ASP A C 1
ATOM 1046 O O . ASP A 1 134 ? 11.154 9.271 -24.644 1.00 54.03 134 ASP A O 1
ATOM 1050 N N . VAL A 1 135 ? 11.676 9.385 -26.813 1.00 53.34 135 VAL A N 1
ATOM 1051 C CA . VAL A 1 135 ? 10.589 8.493 -27.258 1.00 53.34 135 VAL A CA 1
ATOM 1052 C C . VAL A 1 135 ? 10.884 7.001 -27.099 1.00 53.34 135 VAL A C 1
ATOM 1054 O O . VAL A 1 135 ? 9.944 6.227 -26.976 1.00 53.34 135 VAL A O 1
ATOM 1057 N N . GLU A 1 136 ? 12.141 6.547 -27.102 1.00 46.44 136 GLU A N 1
ATOM 1058 C CA . GLU A 1 136 ? 12.427 5.105 -27.263 1.00 46.44 136 GLU A CA 1
ATOM 1059 C C . GLU A 1 136 ? 12.866 4.385 -25.981 1.00 46.44 136 GLU A C 1
ATOM 1061 O O . GLU A 1 136 ? 12.271 3.365 -25.621 1.00 46.44 136 GLU A O 1
ATOM 1066 N N . ALA A 1 137 ? 13.871 4.900 -25.262 1.00 47.28 137 ALA A N 1
ATOM 1067 C CA . ALA A 1 137 ? 14.347 4.273 -24.022 1.00 47.28 137 ALA A CA 1
ATOM 1068 C C . ALA A 1 137 ? 13.282 4.342 -22.915 1.00 47.28 137 ALA A C 1
ATOM 1070 O O . ALA A 1 137 ? 13.000 3.337 -22.256 1.00 47.28 137 ALA A O 1
ATOM 1071 N N . ASP A 1 138 ? 12.613 5.490 -22.797 1.00 57.00 138 ASP A N 1
ATOM 1072 C CA . ASP A 1 138 ? 11.541 5.679 -21.826 1.00 57.00 138 ASP A CA 1
ATOM 1073 C C . ASP A 1 138 ? 10.261 4.947 -22.249 1.00 57.00 138 ASP A C 1
ATOM 1075 O O . ASP A 1 138 ? 9.553 4.425 -21.396 1.00 57.00 138 ASP A O 1
ATOM 1079 N N . ALA A 1 139 ? 9.966 4.783 -23.548 1.00 55.59 139 ALA A N 1
ATOM 1080 C CA . ALA A 1 139 ? 8.813 3.974 -23.963 1.00 55.59 139 ALA A CA 1
ATOM 1081 C C . ALA A 1 139 ? 8.989 2.483 -23.662 1.00 55.59 139 ALA A C 1
ATOM 1083 O O . ALA A 1 139 ? 8.005 1.824 -23.315 1.00 55.59 139 ALA A O 1
ATOM 1084 N N . LYS A 1 140 ? 10.212 1.947 -23.768 1.00 55.81 140 LYS A N 1
ATOM 1085 C CA . LYS A 1 140 ? 10.500 0.562 -23.379 1.00 55.81 140 LYS A CA 1
ATOM 1086 C C . LYS A 1 140 ? 10.341 0.377 -21.869 1.00 55.81 140 LYS A C 1
ATOM 1088 O O . LYS A 1 140 ? 9.596 -0.512 -21.469 1.00 55.81 140 LYS A O 1
ATOM 1093 N N . ALA A 1 141 ? 10.928 1.265 -21.064 1.00 63.91 141 ALA A N 1
ATOM 1094 C CA . ALA A 1 141 ? 10.773 1.246 -19.610 1.00 63.91 141 ALA A CA 1
ATOM 1095 C C . ALA A 1 141 ? 9.299 1.408 -19.189 1.00 63.91 141 ALA A C 1
ATOM 1097 O O . ALA A 1 141 ? 8.788 0.617 -18.406 1.00 63.91 141 ALA A O 1
ATOM 1098 N N . ARG A 1 142 ? 8.551 2.345 -19.790 1.00 64.88 142 ARG A N 1
ATOM 1099 C CA . ARG A 1 142 ? 7.105 2.509 -19.546 1.00 64.88 142 ARG A CA 1
ATOM 1100 C C . ARG A 1 142 ? 6.296 1.280 -19.961 1.00 64.88 142 ARG A C 1
ATOM 1102 O O . ARG A 1 142 ? 5.331 0.927 -19.290 1.00 64.88 142 ARG A O 1
ATOM 1109 N N . LYS A 1 143 ? 6.646 0.617 -21.071 1.00 65.56 143 LYS A N 1
ATOM 1110 C CA . LYS A 1 143 ? 5.995 -0.635 -21.494 1.00 65.56 143 LYS A CA 1
ATOM 1111 C C . LYS A 1 143 ? 6.276 -1.768 -20.508 1.00 65.56 143 LYS A C 1
ATOM 1113 O O . LYS A 1 143 ? 5.360 -2.532 -20.226 1.00 65.56 143 LYS A O 1
ATOM 1118 N N . GLU A 1 144 ? 7.497 -1.861 -19.995 1.00 69.75 144 GLU A N 1
ATOM 1119 C CA . GLU A 1 144 ? 7.875 -2.823 -18.956 1.00 69.75 144 GLU A CA 1
ATOM 11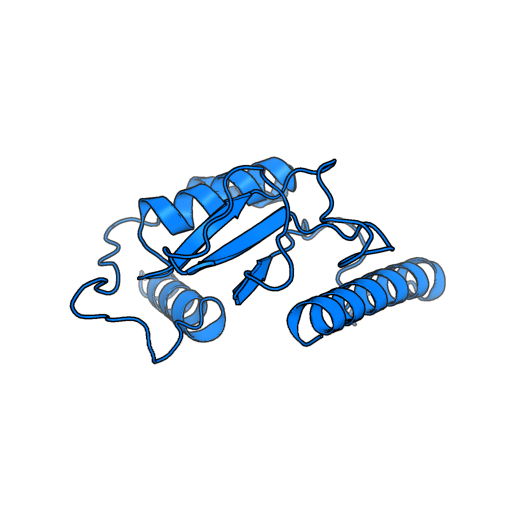20 C C . GLU A 1 144 ? 7.092 -2.564 -17.663 1.00 69.75 144 GLU A C 1
ATOM 1122 O O . GLU A 1 144 ? 6.441 -3.481 -17.170 1.00 69.75 144 GLU A O 1
ATOM 1127 N N . VAL A 1 145 ? 7.025 -1.312 -17.195 1.00 71.25 145 VAL A N 1
ATOM 1128 C CA . VAL A 1 145 ? 6.226 -0.933 -16.015 1.00 71.25 145 VAL A CA 1
ATOM 1129 C C . VAL A 1 145 ? 4.736 -1.223 -16.232 1.00 71.25 145 VAL A C 1
ATOM 1131 O O . VAL A 1 145 ? 4.091 -1.800 -15.365 1.00 71.25 145 VAL A O 1
ATOM 1134 N N . ARG A 1 146 ? 4.163 -0.913 -17.404 1.00 71.00 146 ARG A N 1
ATOM 1135 C CA . ARG A 1 146 ? 2.762 -1.275 -17.703 1.00 71.00 146 ARG A CA 1
ATOM 1136 C C . ARG A 1 146 ? 2.537 -2.783 -17.730 1.00 71.00 146 ARG A C 1
ATOM 1138 O O . ARG A 1 146 ? 1.524 -3.242 -17.216 1.00 71.00 146 ARG A O 1
ATOM 1145 N N . GLY A 1 147 ? 3.459 -3.547 -18.317 1.00 73.81 147 GLY A N 1
ATOM 1146 C CA . GLY A 1 147 ? 3.403 -5.010 -18.305 1.00 73.81 147 GLY A CA 1
ATOM 1147 C C . GLY A 1 147 ? 3.434 -5.565 -16.882 1.00 73.81 147 GLY A C 1
ATOM 1148 O O . GLY A 1 147 ? 2.668 -6.463 -16.553 1.00 73.81 147 GLY A O 1
ATOM 1149 N N . GLN A 1 148 ? 4.249 -4.961 -16.021 1.00 77.06 148 GLN A N 1
ATOM 1150 C CA . GLN A 1 148 ? 4.309 -5.283 -14.604 1.00 77.06 148 GLN A CA 1
ATOM 1151 C C . GLN A 1 148 ? 2.982 -4.967 -13.889 1.00 77.06 148 GLN A C 1
ATOM 1153 O O . GLN A 1 148 ? 2.419 -5.858 -13.260 1.00 77.06 148 GLN A O 1
ATOM 1158 N N . VAL A 1 149 ? 2.399 -3.774 -14.066 1.00 76.81 149 VAL A N 1
ATOM 1159 C CA . VAL A 1 149 ? 1.079 -3.447 -13.483 1.00 76.81 149 VAL A CA 1
ATOM 1160 C C . VAL A 1 149 ? -0.017 -4.407 -13.969 1.00 76.81 149 VAL A C 1
ATOM 1162 O O . VAL A 1 149 ? -0.850 -4.835 -13.173 1.00 76.81 149 VAL A O 1
ATOM 1165 N N . ILE A 1 150 ? -0.011 -4.789 -15.253 1.00 79.81 150 ILE A N 1
ATOM 1166 C CA . ILE A 1 150 ? -0.957 -5.781 -15.792 1.00 79.81 150 ILE A CA 1
ATOM 1167 C C . ILE A 1 150 ? -0.764 -7.137 -15.110 1.00 79.81 150 ILE A C 1
ATOM 1169 O O . ILE A 1 150 ? -1.745 -7.735 -14.683 1.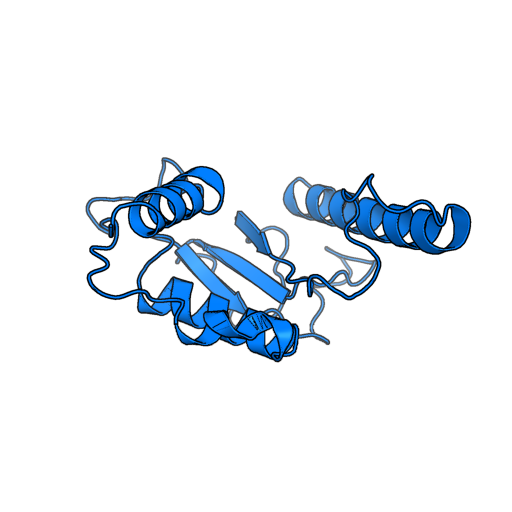00 79.81 150 ILE A O 1
ATOM 1173 N N . SER A 1 151 ? 0.477 -7.595 -14.939 1.00 80.06 151 SER A N 1
ATOM 1174 C CA . SER A 1 151 ? 0.738 -8.868 -14.256 1.00 80.06 151 SER A CA 1
ATOM 1175 C C . SER A 1 151 ? 0.307 -8.857 -12.785 1.00 80.06 151 SER A C 1
ATOM 1177 O O . SER A 1 151 ? -0.132 -9.878 -12.272 1.00 80.06 151 SER A O 1
ATOM 1179 N N . TYR A 1 152 ? 0.353 -7.704 -12.107 1.00 81.25 152 TYR A N 1
ATOM 1180 C CA . TYR A 1 152 ? -0.180 -7.586 -10.746 1.00 81.25 152 TYR A CA 1
ATOM 1181 C C . TYR A 1 152 ? -1.694 -7.774 -10.745 1.00 81.25 152 TYR A C 1
ATOM 1183 O O . TYR A 1 152 ? -2.223 -8.484 -9.897 1.00 81.25 152 TYR A O 1
ATOM 1191 N N . ALA A 1 153 ? -2.391 -7.177 -11.716 1.00 79.81 153 ALA A N 1
ATOM 1192 C CA . ALA A 1 153 ? -3.825 -7.383 -11.873 1.00 79.81 153 ALA A CA 1
ATOM 1193 C C . ALA A 1 153 ? -4.154 -8.854 -12.182 1.00 79.81 153 ALA A C 1
ATOM 1195 O O . ALA A 1 153 ? -5.101 -9.387 -11.613 1.00 79.81 153 ALA A O 1
ATOM 1196 N N . GLU A 1 154 ? -3.360 -9.524 -13.022 1.00 81.25 154 GLU A N 1
ATOM 1197 C CA . GLU A 1 154 ? -3.509 -10.964 -13.272 1.00 81.25 154 GLU A CA 1
ATOM 1198 C C . GLU A 1 154 ? -3.362 -11.782 -11.983 1.00 81.25 154 GLU A C 1
ATOM 1200 O O . GLU A 1 154 ? -4.176 -12.664 -11.750 1.00 81.25 154 GLU A O 1
ATOM 1205 N N . LEU A 1 155 ? -2.392 -11.460 -11.120 1.00 81.06 155 LEU A N 1
ATOM 1206 C CA . LEU A 1 155 ? -2.167 -12.170 -9.854 1.00 81.06 155 LEU A CA 1
ATOM 1207 C C . LEU A 1 155 ? -3.278 -11.943 -8.813 1.00 81.06 155 LEU A C 1
ATOM 1209 O O . LEU A 1 155 ? -3.585 -12.853 -8.051 1.00 81.06 155 LEU A O 1
ATOM 1213 N N . ILE A 1 156 ? -3.892 -10.755 -8.783 1.00 80.06 156 ILE A N 1
ATOM 1214 C CA . ILE A 1 156 ? -5.002 -10.435 -7.862 1.00 80.06 156 ILE A CA 1
ATOM 1215 C C . ILE A 1 156 ? -6.314 -11.102 -8.299 1.00 80.06 156 ILE A C 1
ATOM 1217 O O . ILE A 1 156 ? -7.129 -11.468 -7.456 1.00 80.06 156 ILE A O 1
ATOM 1221 N N . PHE A 1 157 ? -6.552 -11.216 -9.610 1.00 76.25 157 PHE A N 1
ATOM 1222 C CA . PHE A 1 157 ? -7.819 -11.704 -10.176 1.00 76.25 157 PHE A CA 1
ATOM 1223 C C . PHE A 1 157 ? -7.750 -13.140 -10.730 1.00 76.25 157 PHE A C 1
ATOM 1225 O O . PHE A 1 157 ? -8.656 -13.537 -11.470 1.00 76.25 157 PHE A O 1
ATOM 1232 N N . ALA A 1 158 ? -6.685 -13.884 -10.414 1.00 68.00 158 ALA A N 1
ATOM 1233 C CA . ALA A 1 158 ? -6.460 -15.263 -10.859 1.00 68.00 158 ALA A CA 1
ATOM 1234 C C . ALA A 1 158 ? -7.460 -16.280 -10.282 1.00 68.00 158 ALA A C 1
ATOM 1236 O O . ALA A 1 158 ? -7.933 -16.098 -9.137 1.00 68.00 158 ALA A O 1
#

Sequence (158 aa):
MANSAVGLRDLFIEKVLKIPEDVDLERYPPPRIAKNPFLKLEKAGDLSEGEISEEMTRVINAYGLAPGLSAVLCGENTPDQLSVDNLGQKVDSALYTQALVPTDSKPHWADQLLPIEYKRYRTRGDPFDDTEPDVEADAKARKEVRGQVISYAELIFA

Organism: NCBI:txid1314778

Radius of gyration: 16.96 Å; chains: 1; bounding box: 34×52×42 Å

Foldseek 3Di:
DPPPPVVVLVCCLVPPLPADPPQPCVVFPAFDDPDDLCPVCVVVLVPDQLRVLVSVQCSCVVRVSNTQKHKAAADPPAEDPCVLPVPSADAGIFIAGPVQDDDPSYPPLQGTPGGHHGDRPPPQAPLPPPPDPPPPPSPVSSVVVVVSVVVSVVSHVD

pLDDT: mean 78.47, std 14.2, range [34.41, 95.62]

Secondary structure (DSSP, 8-state):
---HHHHHHHHHHHHHS---TTS-TTTSPPP---S-TTGGGTTGGGS-HHHHHHHHHHHHHHTTSSTTEEEEEPPTT----TTT-TT----SEEEEETTS--SSS---TTTEEEEE----TTSS--TT-------SHHHHHHHHHHHHHHHHHHHH--